Protein AF-0000000073452875 (afdb_homodimer)

InterPro domains:
  IPR018680 Protein of unknown function DUF2164 [PF09932] (3-76)

Nearest PDB structures (foldseek):
  4gx1-assembly1_A  TM=8.246E-01  e=2.278E+00  Geobacter sulfurreducens PCA
  4eyy-assembly1_Q  TM=4.036E-01  e=3.245E+00  Legionella pneumophila str. Corby
  4gx1-assembly1_A  TM=8.251E-01  e=2.278E+00  Geobacter sulfurreducens PCA
  4eyy-assembly1_Q  TM=4.056E-01  e=3.245E+00  Legionella pneumophila str. Corby

Structure (mmCIF, N/CA/C/O backbone):
data_AF-0000000073452875-model_v1
#
loop_
_entity.id
_entity.type
_entity.pdbx_description
1 polymer 'DUF2164 domain-containing protein'
#
loop_
_atom_site.group_PDB
_atom_site.id
_atom_site.type_symbol
_atom_site.label_atom_id
_atom_site.label_alt_id
_atom_site.label_comp_id
_atom_site.label_asym_id
_atom_site.label_entity_id
_atom_site.label_seq_id
_atom_site.pdbx_PDB_ins_code
_atom_site.Cartn_x
_atom_site.Cartn_y
_atom_site.Cartn_z
_atom_site.occupancy
_atom_site.B_iso_or_equiv
_atom_site.auth_seq_id
_atom_site.auth_comp_id
_atom_site.auth_asym_id
_atom_site.auth_atom_id
_atom_site.pdbx_PDB_model_num
ATOM 1 N N . MET A 1 1 ? -9.688 1.941 -5.652 1 53.41 1 MET A N 1
ATOM 2 C CA . MET A 1 1 ? -8.492 2.674 -5.258 1 53.41 1 MET A CA 1
ATOM 3 C C . MET A 1 1 ? -7.621 2.994 -6.473 1 53.41 1 MET A C 1
ATOM 5 O O . MET A 1 1 ? -7.441 2.152 -7.352 1 53.41 1 MET A O 1
ATOM 9 N N . PHE A 1 2 ? -7.637 4.258 -6.91 1 63.81 2 PHE A N 1
ATOM 10 C CA . PHE A 1 2 ? -6.898 4.645 -8.109 1 63.81 2 PHE A CA 1
ATOM 11 C C . PHE A 1 2 ? -5.402 4.723 -7.82 1 63.81 2 PHE A C 1
ATOM 13 O O . PHE A 1 2 ? -4.93 5.691 -7.223 1 63.81 2 PHE A O 1
ATOM 20 N N . ILE A 1 3 ? -4.789 3.508 -7.727 1 72.69 3 ILE A N 1
ATOM 21 C CA . ILE A 1 3 ? -3.34 3.521 -7.574 1 72.69 3 ILE A CA 1
ATOM 22 C C . ILE A 1 3 ? -2.684 3.816 -8.922 1 72.69 3 ILE A C 1
ATOM 24 O O . ILE A 1 3 ? -2.951 3.135 -9.914 1 72.69 3 ILE A O 1
ATOM 28 N N . LYS A 1 4 ? -2.029 5.008 -8.828 1 83.25 4 LYS A N 1
ATOM 29 C CA . LYS A 1 4 ? -1.325 5.438 -10.039 1 83.25 4 LYS A CA 1
ATOM 30 C C . LYS A 1 4 ? 0.093 4.875 -10.078 1 83.25 4 LYS A C 1
ATOM 32 O O . LYS A 1 4 ? 0.907 5.172 -9.195 1 83.25 4 LYS A O 1
ATOM 37 N N . LEU A 1 5 ? 0.302 3.896 -10.898 1 90.75 5 LEU A N 1
ATOM 38 C CA . LEU A 1 5 ? 1.64 3.363 -11.133 1 90.75 5 LEU A CA 1
ATOM 39 C C . LEU A 1 5 ? 2.166 3.791 -12.492 1 90.75 5 LEU A C 1
ATOM 41 O O . LEU A 1 5 ? 1.411 3.84 -13.469 1 90.75 5 LEU A O 1
ATOM 45 N N . THR A 1 6 ? 3.42 4.129 -12.43 1 92.38 6 THR A N 1
ATOM 46 C CA . THR A 1 6 ? 4.035 4.434 -13.719 1 92.38 6 THR A CA 1
ATOM 47 C C . THR A 1 6 ? 4.195 3.166 -14.555 1 92.38 6 THR A C 1
ATOM 49 O O . THR A 1 6 ? 4.125 2.055 -14.023 1 92.38 6 THR A O 1
ATOM 52 N N . GLN A 1 7 ? 4.367 3.381 -15.859 1 94.31 7 GLN A N 1
ATOM 53 C CA . GLN A 1 7 ? 4.602 2.242 -16.734 1 94.31 7 GLN A CA 1
ATOM 54 C C . GLN A 1 7 ? 5.844 1.464 -16.312 1 94.31 7 GLN A C 1
ATOM 56 O O . GLN A 1 7 ? 5.875 0.235 -16.406 1 94.31 7 GLN A O 1
ATOM 61 N N . GLU A 1 8 ? 6.82 2.184 -15.891 1 96.06 8 GLU A N 1
ATOM 62 C CA . GLU A 1 8 ? 8.055 1.559 -15.438 1 96.06 8 GLU A CA 1
ATOM 63 C C . GLU A 1 8 ? 7.816 0.708 -14.188 1 96.06 8 GLU A C 1
ATOM 65 O O . GLU A 1 8 ? 8.328 -0.408 -14.086 1 96.06 8 GLU A O 1
ATOM 70 N N . GLU A 1 9 ? 7.047 1.167 -13.258 1 95.69 9 GLU A N 1
ATOM 71 C CA . GLU A 1 9 ? 6.719 0.424 -12.047 1 95.69 9 GLU A CA 1
ATOM 72 C C . GLU A 1 9 ? 5.891 -0.817 -12.359 1 95.69 9 GLU A C 1
ATOM 74 O O . GLU A 1 9 ? 6.129 -1.889 -11.797 1 95.69 9 GLU A O 1
ATOM 79 N N . LYS A 1 10 ? 4.965 -0.591 -13.266 1 95.56 10 LYS A N 1
ATOM 80 C CA . LYS A 1 10 ? 4.137 -1.717 -13.695 1 95.56 10 LYS A CA 1
ATOM 81 C C . LYS A 1 10 ? 4.988 -2.834 -14.281 1 95.56 10 LYS A C 1
ATOM 83 O O . LYS A 1 10 ? 4.812 -4.004 -13.945 1 95.56 10 LYS A O 1
ATOM 88 N N . GLN A 1 11 ? 5.859 -2.48 -15.133 1 96.94 11 GLN A N 1
ATOM 89 C CA . GLN A 1 11 ? 6.727 -3.469 -15.766 1 96.94 11 GLN A CA 1
ATOM 90 C C . GLN A 1 11 ? 7.629 -4.148 -14.734 1 96.94 11 GLN A C 1
ATOM 92 O O . GLN A 1 11 ? 7.863 -5.355 -14.812 1 96.94 11 GLN A O 1
ATOM 97 N N . ALA A 1 12 ? 8.094 -3.42 -13.859 1 97.5 12 ALA A N 1
ATOM 98 C CA . ALA A 1 12 ? 8.93 -3.98 -12.805 1 97.5 12 ALA A CA 1
ATOM 99 C C . ALA A 1 12 ? 8.164 -5.004 -11.977 1 97.5 12 ALA A C 1
ATOM 101 O O . ALA A 1 12 ? 8.695 -6.062 -11.633 1 97.5 12 ALA A O 1
ATOM 102 N N . ILE A 1 13 ? 6.918 -4.656 -11.695 1 97.75 13 ILE A N 1
ATOM 103 C CA . ILE A 1 13 ? 6.066 -5.547 -10.914 1 97.75 13 ILE A CA 1
ATOM 104 C C . ILE A 1 13 ? 5.82 -6.836 -11.688 1 97.75 13 ILE A C 1
ATOM 106 O O . ILE A 1 13 ? 5.926 -7.934 -11.133 1 97.75 13 ILE A O 1
ATOM 110 N N . ILE A 1 14 ? 5.559 -6.656 -12.938 1 98.12 14 ILE A N 1
ATOM 111 C CA . ILE A 1 14 ? 5.309 -7.812 -13.789 1 98.12 14 ILE A CA 1
ATOM 112 C C . ILE A 1 14 ? 6.539 -8.719 -13.812 1 98.12 14 ILE A C 1
ATOM 114 O O . ILE A 1 14 ? 6.422 -9.938 -13.703 1 98.12 14 ILE A O 1
ATOM 118 N N . ASP A 1 15 ? 7.73 -8.133 -13.898 1 98.12 15 ASP A N 1
ATOM 119 C CA . ASP A 1 15 ? 8.977 -8.891 -13.914 1 98.12 15 ASP A CA 1
ATOM 120 C C . ASP A 1 15 ? 9.188 -9.617 -12.586 1 98.12 15 ASP A C 1
ATOM 122 O O . ASP A 1 15 ? 9.633 -10.766 -12.562 1 98.12 15 ASP A O 1
ATOM 126 N N . GLU A 1 16 ? 8.867 -8.969 -11.516 1 98.06 16 GLU A N 1
ATOM 127 C CA . GLU A 1 16 ? 8.969 -9.586 -10.203 1 98.06 16 GLU A CA 1
ATOM 128 C C . GLU A 1 16 ? 8.031 -10.789 -10.078 1 98.06 16 GLU A C 1
ATOM 130 O O . GLU A 1 16 ? 8.398 -11.812 -9.508 1 98.06 16 GLU A O 1
ATOM 135 N N . ILE A 1 17 ? 6.844 -10.641 -10.625 1 98.31 17 ILE A N 1
ATOM 136 C CA . ILE A 1 17 ? 5.855 -11.711 -10.578 1 98.31 17 ILE A CA 1
ATOM 137 C C . ILE A 1 17 ? 6.359 -12.914 -11.375 1 98.31 17 ILE A C 1
ATOM 139 O O . ILE A 1 17 ? 6.301 -14.047 -10.898 1 98.31 17 ILE A O 1
ATOM 143 N N . LYS A 1 18 ? 6.879 -12.68 -12.547 1 98.31 18 LYS A N 1
ATOM 144 C CA . LYS A 1 18 ? 7.41 -13.758 -13.367 1 98.31 18 LYS A CA 1
ATOM 145 C C . LYS A 1 18 ? 8.562 -14.469 -12.664 1 98.31 18 LYS A C 1
ATOM 147 O O . LYS A 1 18 ? 8.633 -15.703 -12.664 1 98.31 18 LYS A O 1
ATOM 152 N N . ARG A 1 19 ? 9.359 -13.711 -12.078 1 97.94 19 ARG A N 1
ATOM 153 C CA . ARG A 1 19 ? 10.484 -14.289 -11.336 1 97.94 19 ARG A CA 1
ATOM 154 C C . ARG A 1 19 ? 9.992 -15.141 -10.18 1 97.94 19 ARG A C 1
ATOM 156 O O . ARG A 1 19 ? 10.531 -16.219 -9.922 1 97.94 19 ARG A O 1
ATOM 163 N N . PHE A 1 20 ? 9.016 -14.68 -9.5 1 97.88 20 PHE A N 1
ATOM 164 C CA . PHE A 1 20 ? 8.453 -15.422 -8.383 1 97.88 20 PHE A CA 1
ATOM 165 C C . PHE A 1 20 ? 7.941 -16.781 -8.836 1 97.88 20 PHE A C 1
ATOM 167 O O . PHE A 1 20 ? 8.203 -17.797 -8.188 1 97.88 20 PHE A O 1
ATOM 174 N N . TYR A 1 21 ? 7.184 -16.828 -9.977 1 97 21 TYR A N 1
ATOM 175 C CA . TYR A 1 21 ? 6.629 -18.078 -10.469 1 97 21 TYR A CA 1
ATOM 176 C C . TYR A 1 21 ? 7.738 -19.062 -10.828 1 97 21 TYR A C 1
ATOM 178 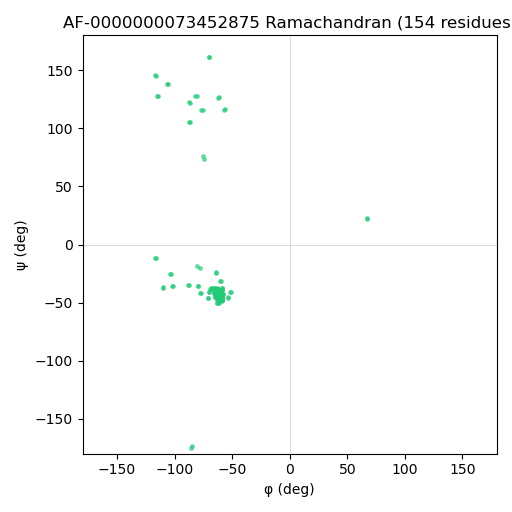O O . TYR A 1 21 ? 7.637 -20.266 -10.531 1 97 21 TYR A O 1
ATOM 186 N N . VAL A 1 22 ? 8.805 -18.547 -11.391 1 96.75 22 VAL A N 1
ATOM 187 C CA . VAL A 1 22 ? 9.914 -19.406 -11.797 1 96.75 22 VAL A CA 1
ATOM 188 C C . VAL A 1 22 ? 10.633 -19.922 -10.555 1 96.75 22 VAL A C 1
ATOM 190 O O . VAL A 1 22 ? 10.844 -21.125 -10.406 1 96.75 22 VAL A O 1
ATOM 193 N N . GLU A 1 23 ? 10.898 -19.078 -9.641 1 96.38 23 GLU A N 1
ATOM 194 C CA . GLU A 1 23 ? 11.766 -19.422 -8.516 1 96.38 23 GLU A CA 1
ATOM 195 C C . GLU A 1 23 ? 11.016 -20.219 -7.457 1 96.38 23 GLU A C 1
ATOM 197 O O . GLU A 1 23 ? 11.562 -21.141 -6.863 1 96.38 23 GLU A O 1
ATOM 202 N N . GLU A 1 24 ? 9.75 -19.875 -7.273 1 92.88 24 GLU A N 1
ATOM 203 C CA . GLU A 1 24 ? 9.031 -20.453 -6.141 1 92.88 24 GLU A CA 1
ATOM 204 C C . GLU A 1 24 ? 8.086 -21.562 -6.594 1 92.88 24 GLU A C 1
ATOM 206 O O . GLU A 1 24 ? 7.777 -22.469 -5.828 1 92.88 24 GLU A O 1
ATOM 211 N N . ARG A 1 25 ? 7.684 -21.484 -7.773 1 89.88 25 ARG A N 1
ATOM 212 C CA . ARG A 1 25 ? 6.699 -22.453 -8.242 1 89.88 25 ARG A CA 1
ATOM 213 C C . ARG A 1 25 ? 7.277 -23.328 -9.352 1 89.88 25 ARG A C 1
ATOM 215 O O . ARG A 1 25 ? 6.652 -24.312 -9.766 1 89.88 25 ARG A O 1
ATOM 222 N N . GLY A 1 26 ? 8.43 -22.969 -9.891 1 93.81 26 GLY A N 1
ATOM 223 C CA . GLY A 1 26 ? 9.016 -23.703 -11.008 1 93.81 26 GLY A CA 1
ATOM 224 C C . GLY A 1 26 ? 8.211 -23.578 -12.289 1 93.81 26 GLY A C 1
ATOM 225 O O . GLY A 1 26 ? 8.211 -24.484 -13.117 1 93.81 26 GLY A O 1
ATOM 226 N N . GLU A 1 27 ? 7.414 -22.578 -12.406 1 93 27 GLU A N 1
ATOM 227 C CA . GLU A 1 27 ? 6.535 -22.359 -13.547 1 93 27 GLU A CA 1
ATOM 228 C C . GLU A 1 27 ? 6.938 -21.094 -14.312 1 93 27 GLU A C 1
ATOM 230 O O . GLU A 1 27 ? 7.176 -20.047 -13.711 1 93 27 GLU A O 1
ATOM 235 N N . GLU A 1 28 ? 7.102 -21.344 -15.609 1 94.94 28 GLU A N 1
ATOM 236 C CA . GLU A 1 28 ? 7.273 -20.172 -16.469 1 94.94 28 GLU A CA 1
ATOM 237 C C . GLU A 1 28 ? 5.922 -19.625 -16.906 1 94.94 28 GLU A C 1
ATOM 239 O O . GLU A 1 28 ? 5.102 -20.344 -17.469 1 94.94 28 GLU A O 1
ATOM 244 N N . VAL A 1 29 ? 5.68 -18.344 -16.578 1 94.62 29 VAL A N 1
ATOM 245 C CA . VAL A 1 29 ? 4.418 -17.734 -16.969 1 94.62 29 VAL A CA 1
ATOM 246 C C . VAL A 1 29 ? 4.68 -16.578 -17.938 1 94.62 29 VAL A C 1
ATOM 248 O O . VAL A 1 29 ? 5.738 -15.953 -17.891 1 94.62 29 VAL A O 1
ATOM 251 N N . GLY A 1 30 ? 3.793 -16.359 -18.875 1 94.5 30 GLY A N 1
ATOM 252 C CA . GLY A 1 30 ? 3.898 -15.273 -19.844 1 94.5 30 GLY A CA 1
ATOM 253 C C . GLY A 1 30 ? 3.328 -13.969 -19.312 1 94.5 30 GLY A C 1
ATOM 254 O O . GLY A 1 30 ? 2.986 -13.859 -18.141 1 94.5 30 GLY A O 1
ATOM 255 N N . ASP A 1 31 ? 3.307 -12.961 -20.234 1 95.75 31 ASP A N 1
ATOM 256 C CA . ASP A 1 31 ? 2.885 -11.609 -19.875 1 95.75 31 ASP A CA 1
ATOM 257 C C . ASP A 1 31 ? 1.42 -11.594 -19.438 1 95.75 31 ASP A C 1
ATOM 259 O O . ASP A 1 31 ? 1.06 -10.914 -18.469 1 95.75 31 ASP A O 1
ATOM 263 N N . ILE A 1 32 ? 0.631 -12.344 -20.078 1 94.69 32 ILE A N 1
ATOM 264 C CA . ILE A 1 32 ? -0.802 -12.32 -19.797 1 94.69 32 ILE A CA 1
ATOM 265 C C . ILE A 1 32 ? -1.061 -12.781 -18.359 1 94.69 32 ILE A C 1
ATOM 267 O O . ILE A 1 32 ? -1.769 -12.117 -17.609 1 94.69 32 ILE A O 1
ATOM 271 N N . ALA A 1 33 ? -0.474 -13.961 -17.969 1 94.88 33 ALA A N 1
ATOM 272 C CA . ALA A 1 33 ? -0.644 -14.516 -16.625 1 94.88 33 ALA A CA 1
ATOM 273 C C . ALA A 1 33 ? -0.079 -13.578 -15.562 1 94.88 33 ALA A C 1
ATOM 275 O O . ALA A 1 33 ? -0.682 -13.391 -14.5 1 94.88 33 ALA A O 1
ATOM 276 N N . ALA A 1 34 ? 1.088 -13.039 -15.875 1 97.38 34 ALA A N 1
ATOM 277 C CA . ALA A 1 34 ? 1.725 -12.117 -14.93 1 97.38 34 ALA A CA 1
ATOM 278 C C . ALA A 1 34 ? 0.881 -10.867 -14.742 1 97.38 34 ALA A C 1
ATOM 280 O O . ALA A 1 34 ? 0.757 -10.359 -13.625 1 97.38 34 ALA A O 1
ATOM 281 N N . ILE A 1 35 ? 0.332 -10.359 -15.859 1 97.19 35 ILE A N 1
ATOM 282 C CA . ILE A 1 35 ? -0.518 -9.172 -15.805 1 97.19 35 ILE A CA 1
ATOM 283 C C . ILE A 1 35 ? -1.78 -9.477 -15 1 97.19 35 ILE A C 1
ATOM 285 O O . ILE A 1 35 ? -2.232 -8.648 -14.203 1 97.19 35 ILE A O 1
ATOM 289 N N . GLN A 1 36 ? -2.348 -10.625 -15.203 1 96.94 36 GLN A N 1
ATOM 290 C CA . GLN A 1 36 ? -3.525 -11.023 -14.438 1 96.94 36 GLN A CA 1
ATOM 291 C C . GLN A 1 36 ? -3.236 -11.031 -12.938 1 96.94 36 GLN A C 1
ATOM 293 O O . GLN A 1 36 ? -4.051 -10.562 -12.141 1 96.94 36 GLN A O 1
ATOM 298 N N . MET A 1 37 ? -2.082 -11.602 -12.578 1 97.5 37 MET A N 1
ATOM 299 C CA . MET A 1 37 ? -1.678 -11.609 -11.18 1 97.5 37 MET A CA 1
ATOM 300 C C . MET A 1 37 ? -1.48 -10.188 -10.664 1 97.5 37 MET A C 1
ATOM 302 O O . MET A 1 37 ? -1.906 -9.859 -9.555 1 97.5 37 MET A O 1
ATOM 306 N N . PHE A 1 38 ? -0.859 -9.414 -11.5 1 97.62 38 PHE A N 1
ATOM 307 C CA . PHE A 1 38 ? -0.65 -8.023 -11.133 1 97.62 38 PHE A CA 1
ATOM 308 C C . PHE A 1 38 ? -1.979 -7.324 -10.867 1 97.62 38 PHE A C 1
ATOM 310 O O . PHE A 1 38 ? -2.139 -6.648 -9.852 1 97.62 38 PHE A O 1
ATOM 317 N N . GLU A 1 39 ? -2.906 -7.457 -11.695 1 96.56 39 GLU A N 1
ATOM 318 C CA . GLU A 1 39 ? -4.215 -6.82 -11.547 1 96.56 39 GLU A CA 1
ATOM 319 C C . GLU A 1 39 ? -4.93 -7.32 -10.297 1 96.56 39 GLU A C 1
ATOM 321 O O . GLU A 1 39 ? -5.586 -6.543 -9.594 1 96.56 39 GLU A O 1
ATOM 326 N N . PHE A 1 40 ? -4.766 -8.594 -10.047 1 97.75 40 PHE A N 1
ATOM 327 C CA . PHE A 1 40 ? -5.324 -9.164 -8.828 1 97.75 40 PHE A CA 1
ATOM 328 C C . PHE A 1 40 ? -4.727 -8.508 -7.594 1 97.75 40 PHE A C 1
ATOM 330 O O . PHE A 1 40 ? -5.453 -8.07 -6.699 1 97.75 40 PHE A O 1
ATOM 337 N N . VAL A 1 41 ? -3.447 -8.383 -7.539 1 97.62 41 VAL A N 1
ATOM 338 C CA . VAL A 1 41 ? -2.766 -7.785 -6.395 1 97.62 41 VAL A CA 1
ATOM 339 C C . VAL A 1 41 ? -3.186 -6.32 -6.254 1 97.62 41 VAL A C 1
ATOM 341 O O . VAL A 1 41 ? -3.525 -5.871 -5.16 1 97.62 41 VAL A O 1
ATOM 344 N N . LYS A 1 42 ? -3.139 -5.676 -7.371 1 96.94 42 LYS A N 1
ATOM 345 C CA . LYS A 1 42 ? -3.471 -4.254 -7.379 1 96.94 42 LYS A CA 1
ATOM 346 C C . LYS A 1 42 ? -4.883 -4.016 -6.855 1 96.94 42 LYS A C 1
ATOM 348 O O . LYS A 1 42 ? -5.113 -3.09 -6.074 1 96.94 42 LYS A O 1
ATOM 353 N N . GLU A 1 43 ? -5.816 -4.855 -7.188 1 96 43 GLU A N 1
ATOM 354 C CA . GLU A 1 43 ? -7.227 -4.641 -6.883 1 96 43 GLU A CA 1
ATOM 355 C C . GLU A 1 43 ? -7.586 -5.188 -5.504 1 96 43 GLU A C 1
ATOM 357 O O . GLU A 1 43 ? -8.383 -4.582 -4.781 1 96 43 GLU A O 1
ATOM 362 N N . LYS A 1 44 ? -6.945 -6.262 -5.156 1 96.94 44 LYS A N 1
ATOM 363 C CA . LYS A 1 44 ? -7.434 -6.957 -3.969 1 96.94 44 LYS A CA 1
ATOM 364 C C . LYS A 1 44 ? -6.449 -6.828 -2.812 1 96.94 44 LYS A C 1
ATOM 366 O O . LYS A 1 44 ? -6.852 -6.691 -1.656 1 96.94 44 LYS A O 1
ATOM 371 N N . LEU A 1 45 ? -5.199 -6.867 -3.076 1 97 45 LEU A N 1
ATOM 372 C CA . LEU A 1 45 ? -4.207 -6.902 -2.006 1 97 45 LEU A CA 1
ATOM 373 C C . LEU A 1 45 ? -3.586 -5.523 -1.798 1 97 45 LEU A C 1
ATOM 375 O O . LEU A 1 45 ? -3.334 -5.117 -0.662 1 97 45 LEU A O 1
ATOM 379 N N . GLY A 1 46 ? -3.418 -4.828 -2.898 1 95.56 46 GLY A N 1
ATOM 380 C CA . GLY A 1 46 ? -2.814 -3.508 -2.861 1 95.56 46 GLY A CA 1
ATOM 381 C C . GLY A 1 46 ? -3.461 -2.584 -1.846 1 95.56 46 GLY A C 1
ATOM 382 O O . GLY A 1 46 ? -2.768 -1.87 -1.119 1 95.56 46 GLY A O 1
ATOM 383 N N . PRO A 1 47 ? -4.727 -2.6 -1.738 1 96.12 47 PRO A N 1
ATOM 384 C CA . PRO A 1 47 ? -5.438 -1.703 -0.823 1 96.12 47 PRO A CA 1
ATOM 385 C C . PRO A 1 47 ? -5.031 -1.904 0.635 1 96.12 47 PRO A C 1
ATOM 387 O O . PRO A 1 47 ? -5.039 -0.953 1.419 1 96.12 47 PRO A O 1
ATOM 390 N N . TYR A 1 48 ? -4.668 -3.115 0.999 1 95.56 48 TYR A N 1
ATOM 391 C CA . TYR A 1 48 ? -4.242 -3.352 2.375 1 95.56 48 TYR A CA 1
ATOM 392 C C . TYR A 1 48 ? -2.977 -2.57 2.697 1 95.56 48 TYR A C 1
ATOM 394 O O . TYR A 1 48 ? -2.869 -1.961 3.766 1 95.56 48 TYR A O 1
ATOM 402 N N . PHE A 1 49 ? -2.104 -2.506 1.82 1 95.62 49 PHE A N 1
ATOM 403 C CA . PHE A 1 49 ? -0.838 -1.808 2.016 1 95.62 49 PHE A CA 1
ATOM 404 C C . PHE A 1 49 ? -1.027 -0.301 1.892 1 95.62 49 PHE A C 1
ATOM 406 O O . PHE A 1 49 ? -0.463 0.468 2.672 1 95.62 49 PHE A O 1
ATOM 413 N N . TYR A 1 50 ? -1.812 0.009 0.913 1 95.62 50 TYR A N 1
ATOM 414 C CA . TYR A 1 50 ? -2.131 1.418 0.71 1 95.62 50 TYR A CA 1
ATOM 415 C C . TYR A 1 50 ? -2.789 2.012 1.95 1 95.62 50 TYR A C 1
ATOM 417 O O . TYR A 1 50 ? -2.371 3.062 2.439 1 95.62 50 TYR A O 1
ATOM 425 N N . ASN A 1 51 ? -3.748 1.311 2.484 1 95.44 51 ASN A N 1
ATOM 426 C CA . ASN A 1 51 ? -4.488 1.773 3.652 1 95.44 51 ASN A CA 1
ATOM 427 C C . ASN A 1 51 ? -3.607 1.812 4.898 1 95.44 51 ASN A C 1
ATOM 429 O O . ASN A 1 51 ? -3.76 2.693 5.746 1 95.44 51 ASN A O 1
ATOM 433 N N . GLN A 1 52 ? -2.762 0.899 5.035 1 94.94 52 GLN A N 1
ATOM 434 C CA . GLN A 1 52 ? -1.835 0.92 6.164 1 94.94 52 GLN A CA 1
ATOM 435 C C . GLN A 1 52 ? -0.95 2.162 6.125 1 94.94 52 GLN A C 1
ATOM 437 O O . GLN A 1 52 ? -0.713 2.795 7.156 1 94.94 52 GLN A O 1
ATOM 442 N N . ALA A 1 53 ? -0.48 2.508 4.926 1 95.38 53 ALA A N 1
ATOM 443 C CA . ALA A 1 53 ? 0.34 3.709 4.777 1 95.38 53 ALA A CA 1
ATOM 444 C C . ALA A 1 53 ? -0.447 4.961 5.156 1 95.38 53 ALA A C 1
ATOM 446 O O . ALA A 1 53 ? 0.09 5.871 5.793 1 95.38 53 ALA A O 1
ATOM 447 N N . LEU A 1 54 ? -1.723 4.961 4.742 1 96.5 54 LEU A N 1
ATOM 448 C CA . LEU A 1 54 ? -2.578 6.086 5.098 1 96.5 54 LEU A CA 1
ATOM 449 C C . LEU A 1 54 ? -2.756 6.176 6.609 1 96.5 54 LEU A C 1
ATOM 451 O O . LEU A 1 54 ? -2.703 7.266 7.184 1 96.5 54 LEU A O 1
ATOM 455 N N . LYS A 1 55 ? -2.965 5.082 7.242 1 95.81 55 LYS A N 1
ATOM 456 C CA . LYS A 1 55 ? -3.115 5.055 8.695 1 95.81 55 LYS A CA 1
ATOM 457 C C . LYS A 1 55 ? -1.848 5.547 9.391 1 95.81 55 LYS A C 1
ATOM 459 O O . LYS A 1 55 ? -1.916 6.34 10.328 1 95.81 55 LYS A O 1
ATOM 464 N N . ASP A 1 56 ? -0.729 5.086 8.938 1 96.38 56 ASP A N 1
ATOM 465 C CA . ASP A 1 56 ? 0.55 5.527 9.484 1 96.38 56 ASP A CA 1
ATOM 466 C C . ASP A 1 56 ? 0.739 7.031 9.289 1 96.38 56 ASP A C 1
ATOM 468 O O . ASP A 1 56 ? 1.18 7.73 10.203 1 96.38 56 ASP A O 1
ATOM 472 N N . SER A 1 57 ? 0.415 7.469 8.094 1 97.31 57 SER A N 1
ATOM 473 C CA . SER A 1 57 ? 0.525 8.891 7.777 1 97.31 57 SER A CA 1
ATOM 474 C C . SER A 1 57 ? -0.374 9.727 8.68 1 97.31 57 SER A C 1
ATOM 476 O O . SER A 1 57 ? 0.037 10.781 9.164 1 97.31 57 SER A O 1
ATOM 478 N N . ARG A 1 58 ? -1.57 9.273 8.82 1 97.62 58 ARG A N 1
ATOM 479 C CA . ARG A 1 58 ? -2.508 9.977 9.695 1 97.62 58 ARG A CA 1
ATOM 480 C C . ARG A 1 58 ? -1.96 10.086 11.109 1 97.62 58 ARG A C 1
ATOM 482 O O . ARG A 1 58 ? -2.064 11.141 11.742 1 97.62 58 ARG A O 1
ATOM 489 N N . ARG A 1 59 ? -1.392 9.023 11.586 1 97.38 59 ARG A N 1
ATOM 490 C CA . ARG A 1 59 ? -0.812 9.031 12.93 1 97.38 59 ARG A CA 1
ATOM 491 C C . ARG A 1 59 ? 0.298 10.07 13.039 1 97.38 59 ARG A C 1
ATOM 493 O O . ARG A 1 59 ? 0.366 10.805 14.023 1 97.38 59 ARG A O 1
ATOM 500 N N . VAL A 1 60 ? 1.144 10.141 12.047 1 97.44 60 VAL A N 1
ATOM 501 C CA . VAL A 1 60 ? 2.244 11.102 12.039 1 97.44 60 VAL A CA 1
ATOM 502 C C . VAL A 1 60 ? 1.69 12.523 12.039 1 97.44 60 VAL A C 1
ATOM 504 O O . VAL A 1 60 ? 2.148 13.375 12.805 1 97.44 60 VAL A O 1
ATOM 507 N N . VAL A 1 61 ? 0.706 12.766 11.227 1 97.5 61 VAL A N 1
ATOM 508 C CA . VAL A 1 61 ? 0.108 14.094 11.109 1 97.5 61 VAL A CA 1
ATOM 509 C C . VAL A 1 61 ? -0.53 14.492 12.438 1 97.5 61 VAL A C 1
ATOM 511 O O . VAL A 1 61 ? -0.363 15.625 12.898 1 97.5 61 VAL A O 1
ATOM 514 N N . GLU A 1 62 ? -1.238 13.562 12.984 1 98.12 62 GLU A N 1
ATOM 515 C CA . GLU A 1 62 ? -1.881 13.828 14.273 1 98.12 62 GLU A CA 1
ATOM 516 C C . GLU A 1 62 ? -0.853 14.188 15.336 1 98.12 62 GLU A C 1
ATOM 518 O O . GLU A 1 62 ? -1.048 15.133 16.109 1 98.12 62 GLU A O 1
ATOM 523 N N . GLU A 1 63 ? 0.204 13.453 15.43 1 98.25 63 GLU A N 1
ATOM 524 C CA . GLU A 1 63 ? 1.27 13.688 16.391 1 98.25 63 GLU A CA 1
ATOM 525 C C . GLU A 1 63 ? 1.923 15.047 16.172 1 98.25 63 GLU A C 1
ATOM 527 O O . GLU A 1 63 ? 2.16 15.789 17.141 1 98.25 63 GLU A O 1
ATOM 532 N N . LYS A 1 64 ? 2.186 15.414 14.969 1 97.38 64 LYS A N 1
ATOM 533 C CA . LYS A 1 64 ? 2.822 16.688 14.648 1 97.38 64 LYS A CA 1
ATOM 534 C C . LYS A 1 64 ? 1.872 17.859 14.906 1 97.38 64 LYS A C 1
ATOM 536 O O . LYS A 1 64 ? 2.291 18.906 15.383 1 97.38 64 LYS A O 1
ATOM 541 N N . ALA A 1 65 ? 0.646 17.609 14.531 1 96.88 65 ALA A N 1
ATOM 542 C CA . ALA A 1 65 ? -0.361 18.641 14.805 1 96.88 65 ALA A CA 1
ATOM 543 C C . ALA A 1 65 ? -0.451 18.938 16.297 1 96.88 65 ALA A C 1
ATOM 545 O O . ALA A 1 65 ? -0.536 20.109 16.703 1 96.88 65 ALA A O 1
ATOM 546 N N . ALA A 1 66 ? -0.431 17.859 17.109 1 97.75 66 ALA A N 1
ATOM 547 C CA . ALA A 1 66 ? -0.45 18.031 18.562 1 97.75 66 ALA A CA 1
ATOM 548 C C . ALA A 1 66 ? 0.777 18.797 19.047 1 97.75 66 ALA A C 1
ATOM 550 O O . ALA A 1 66 ? 0.674 19.656 19.922 1 97.75 66 ALA A O 1
ATOM 551 N N . ALA A 1 67 ? 1.918 18.469 18.484 1 97.56 67 ALA A N 1
ATOM 552 C CA . ALA A 1 67 ? 3.158 19.172 18.828 1 97.56 67 ALA A CA 1
ATOM 553 C C . ALA A 1 67 ? 3.084 20.641 18.453 1 97.56 67 ALA A C 1
ATOM 555 O O . ALA A 1 67 ? 3.521 21.5 19.219 1 97.56 67 ALA A O 1
ATOM 556 N N . ILE A 1 68 ? 2.52 20.953 17.297 1 95.81 68 ILE A N 1
ATOM 557 C CA . ILE A 1 68 ? 2.342 22.328 16.844 1 95.81 68 ILE A CA 1
ATOM 558 C C . ILE A 1 68 ? 1.438 23.078 17.828 1 95.81 68 ILE A C 1
ATOM 560 O O . ILE A 1 68 ? 1.742 24.203 18.219 1 95.81 68 ILE A O 1
ATOM 564 N N . GLU A 1 69 ? 0.321 22.469 18.125 1 96 69 GLU A N 1
ATOM 565 C CA . GLU A 1 69 ? -0.6 23.078 19.078 1 96 69 GLU A CA 1
ATOM 566 C C . GLU A 1 69 ? 0.106 23.422 20.391 1 96 69 GLU A C 1
ATOM 568 O O . GLU A 1 69 ? -0.069 24.516 20.938 1 96 69 GLU A O 1
ATOM 573 N N . GLU A 1 70 ? 0.912 22.531 20.938 1 96.75 70 GLU A N 1
ATOM 574 C CA . GLU A 1 70 ? 1.661 22.734 22.172 1 96.75 70 GLU A CA 1
ATOM 575 C C . GLU A 1 70 ? 2.635 23.906 22.031 1 96.75 70 GLU A C 1
ATOM 577 O O . GLU A 1 70 ? 2.742 24.75 22.938 1 96.75 70 GLU A O 1
ATOM 582 N N . GLU A 1 71 ? 3.307 23.984 20.922 1 95.88 71 GLU A N 1
ATOM 583 C CA . GLU A 1 71 ? 4.262 25.047 20.672 1 95.88 71 GLU A CA 1
ATOM 584 C C . GLU A 1 71 ? 3.562 26.406 20.594 1 95.88 71 GLU A C 1
ATOM 586 O O . GLU A 1 71 ? 4.074 27.406 21.094 1 95.88 71 GLU A O 1
ATOM 591 N N . LEU A 1 72 ? 2.422 26.438 20.031 1 94.38 72 LEU A N 1
ATOM 592 C CA . LEU A 1 72 ? 1.645 27.672 19.938 1 94.38 72 LEU A CA 1
ATOM 593 C C . LEU A 1 72 ? 1.155 28.109 21.312 1 94.38 72 LEU A C 1
ATOM 595 O O . LEU A 1 72 ? 1.134 29.312 21.625 1 94.38 72 LEU A O 1
ATOM 599 N N . PHE A 1 73 ? 0.771 27.156 22.109 1 94.75 73 PHE A N 1
ATOM 600 C CA . PHE A 1 73 ? 0.347 27.453 23.484 1 94.75 73 PHE A CA 1
ATOM 601 C C . PHE A 1 73 ? 1.49 28.078 24.281 1 94.75 73 PHE A C 1
ATOM 603 O O . PHE A 1 73 ? 1.281 29.016 25.047 1 94.75 73 PHE A O 1
ATOM 610 N N . ALA A 1 74 ? 2.678 27.531 24.094 1 94 74 ALA A N 1
ATOM 611 C CA . ALA A 1 74 ? 3.859 28 24.797 1 94 74 ALA A CA 1
ATOM 612 C C . ALA A 1 74 ? 4.191 29.438 24.391 1 94 74 ALA A C 1
ATOM 614 O O . ALA A 1 74 ? 4.816 30.172 25.172 1 94 74 ALA A O 1
ATOM 615 N N . LEU A 1 75 ? 3.773 29.859 23.266 1 92.69 75 LEU A N 1
ATOM 616 C CA . LEU A 1 75 ? 4.008 31.203 22.766 1 92.69 75 LEU A CA 1
ATOM 617 C C . LEU A 1 75 ? 3.023 32.188 23.375 1 92.69 75 LEU A C 1
ATOM 619 O O . LEU A 1 75 ? 3.215 33.406 23.281 1 92.69 75 LEU A O 1
ATOM 623 N N . GLU A 1 76 ? 1.945 31.734 23.906 1 90.69 76 GLU A N 1
ATOM 624 C CA . GLU A 1 76 ? 0.939 32.625 24.516 1 90.69 76 GLU A CA 1
ATOM 625 C C . GLU A 1 76 ? 1.518 33.406 25.688 1 90.69 76 GLU A C 1
ATOM 627 O O . GLU A 1 76 ? 2.346 32.875 26.438 1 90.69 76 GLU A O 1
ATOM 632 N N . ARG A 1 77 ? 1.384 34.906 25.719 1 87.12 77 ARG A N 1
ATOM 633 C CA . ARG A 1 77 ? 1.815 35.781 26.797 1 87.12 77 ARG A CA 1
ATOM 634 C C . ARG A 1 77 ? 0.775 35.844 27.922 1 87.12 77 ARG A C 1
ATOM 636 O O . ARG A 1 77 ? -0.428 35.812 2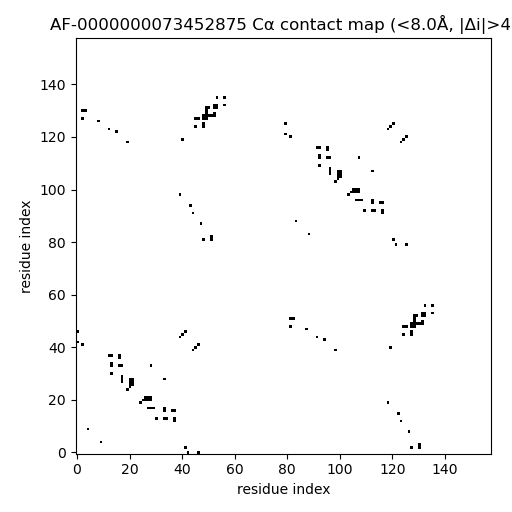7.656 1 87.12 77 ARG A O 1
ATOM 643 N N . ARG A 1 78 ? 1.331 35.562 29.234 1 79.31 78 ARG A N 1
ATOM 644 C CA . ARG A 1 78 ? 0.46 35.75 30.391 1 79.31 78 ARG A CA 1
ATOM 645 C C . ARG A 1 78 ? -0.108 37.156 30.453 1 79.31 78 ARG A C 1
ATOM 647 O O . ARG A 1 78 ? 0.622 38.125 30.266 1 79.31 78 ARG A O 1
ATOM 654 N N . LEU A 1 79 ? -1.471 37.281 30.344 1 65.75 79 LEU A N 1
ATOM 655 C CA . LEU A 1 79 ? -2.109 38.562 30.625 1 65.75 79 LEU A CA 1
ATOM 656 C C . LEU A 1 79 ? -2.441 38.688 32.094 1 65.75 79 LEU A C 1
ATOM 658 O O . LEU A 1 79 ? -2.682 37.688 32.781 1 65.75 79 LEU A O 1
ATOM 662 N N . MET B 1 1 ? 10.18 -2.896 4.973 1 52.88 1 MET B N 1
ATOM 663 C CA . MET B 1 1 ? 8.961 -2.135 5.234 1 52.88 1 MET B CA 1
ATOM 664 C C . MET B 1 1 ? 8.07 -2.859 6.238 1 52.88 1 MET B C 1
ATOM 666 O O . MET B 1 1 ? 7.887 -4.074 6.148 1 52.88 1 MET B O 1
ATOM 670 N N . PHE B 1 2 ? 8.055 -2.385 7.496 1 63.53 2 PHE B N 1
ATOM 671 C CA . PHE B 1 2 ? 7.309 -3.072 8.547 1 63.53 2 PHE B CA 1
ATOM 672 C C . PHE B 1 2 ? 5.812 -2.834 8.398 1 63.53 2 PHE B C 1
ATOM 674 O O . PHE B 1 2 ? 5.305 -1.774 8.773 1 63.53 2 PHE B O 1
ATOM 681 N N . ILE B 1 3 ? 5.234 -3.52 7.355 1 72.12 3 ILE B N 1
ATOM 682 C CA . ILE B 1 3 ? 3.783 -3.426 7.242 1 72.12 3 ILE B CA 1
ATOM 683 C C . ILE B 1 3 ? 3.127 -4.305 8.305 1 72.12 3 ILE B C 1
ATOM 685 O O . ILE B 1 3 ? 3.422 -5.5 8.398 1 72.12 3 ILE B O 1
ATOM 689 N N . LYS B 1 4 ? 2.439 -3.516 9.164 1 83.06 4 LYS B N 1
ATOM 690 C CA . LYS B 1 4 ? 1.735 -4.203 10.242 1 83.06 4 LYS B CA 1
ATOM 691 C C . LYS B 1 4 ? 0.34 -4.637 9.797 1 83.06 4 LYS B C 1
ATOM 693 O O . LYS B 1 4 ? -0.496 -3.797 9.453 1 83.06 4 LYS B O 1
ATOM 698 N N . LEU B 1 5 ? 0.182 -5.891 9.555 1 90.56 5 LEU B N 1
ATOM 699 C CA . LEU B 1 5 ? -1.132 -6.453 9.258 1 90.56 5 LEU B CA 1
ATOM 700 C C . LEU B 1 5 ? -1.652 -7.266 10.438 1 90.56 5 LEU B C 1
ATOM 702 O O . LEU B 1 5 ? -0.884 -7.965 11.102 1 90.56 5 LEU B O 1
ATOM 706 N N . THR B 1 6 ? -2.902 -7.039 10.641 1 92.31 6 THR B N 1
ATOM 707 C CA . THR B 1 6 ? -3.508 -7.871 11.68 1 92.31 6 THR B CA 1
ATOM 708 C C . THR B 1 6 ? -3.611 -9.32 11.211 1 92.31 6 THR B C 1
ATOM 710 O O . THR B 1 6 ? -3.516 -9.602 10.016 1 92.31 6 THR B O 1
ATOM 713 N N . GLN B 1 7 ? -3.777 -10.203 12.211 1 94.25 7 GLN B N 1
ATOM 714 C CA . GLN B 1 7 ? -3.963 -11.609 11.875 1 94.25 7 GLN B CA 1
ATOM 715 C C . GLN B 1 7 ? -5.188 -11.812 10.984 1 94.25 7 GLN B C 1
ATOM 717 O O . GLN B 1 7 ? -5.18 -12.656 10.086 1 94.25 7 GLN B O 1
ATOM 722 N N . GLU B 1 8 ? -6.188 -11.055 11.266 1 96.06 8 GLU B N 1
ATOM 723 C CA . GLU B 1 8 ? -7.414 -11.125 10.469 1 96.06 8 GLU B CA 1
ATOM 724 C C . GLU B 1 8 ? -7.164 -10.688 9.031 1 96.06 8 GLU B C 1
ATOM 726 O O . GLU B 1 8 ? -7.645 -11.32 8.094 1 96.06 8 GLU B O 1
ATOM 731 N N . GLU B 1 9 ? -6.426 -9.648 8.82 1 95.62 9 GLU B N 1
ATOM 732 C CA . GLU B 1 9 ? -6.098 -9.156 7.484 1 95.62 9 GLU B CA 1
ATOM 733 C C . GLU B 1 9 ? -5.227 -10.156 6.73 1 95.62 9 GLU B C 1
ATOM 735 O O . GLU B 1 9 ? -5.441 -10.398 5.539 1 95.62 9 GLU B O 1
ATOM 740 N N . LYS B 1 10 ? -4.289 -10.688 7.48 1 95.44 10 LYS B N 1
ATOM 741 C CA . LYS B 1 10 ? -3.42 -11.695 6.883 1 95.44 10 LYS B CA 1
ATOM 742 C C . LYS B 1 10 ? -4.23 -12.883 6.371 1 95.44 10 LYS B C 1
ATOM 744 O O . LYS B 1 10 ? -4.023 -13.344 5.246 1 95.44 10 LYS B O 1
ATOM 749 N N . GLN B 1 11 ? -5.102 -13.352 7.168 1 96.88 11 GLN B N 1
ATOM 750 C CA . GLN B 1 11 ? -5.926 -14.492 6.781 1 96.88 11 GLN B CA 1
ATOM 751 C C . GLN B 1 11 ? -6.82 -14.148 5.598 1 96.88 11 GLN B C 1
ATOM 753 O O . GLN B 1 11 ? -7.02 -14.977 4.699 1 96.88 11 GLN B O 1
ATOM 758 N N . ALA B 1 12 ? -7.328 -13.023 5.613 1 97.5 12 ALA B N 1
ATOM 759 C CA . ALA B 1 12 ? -8.164 -12.586 4.504 1 97.5 12 ALA B CA 1
ATOM 760 C C . ALA B 1 12 ? -7.379 -12.555 3.197 1 97.5 12 ALA B C 1
ATOM 762 O O . ALA B 1 12 ? -7.883 -12.969 2.15 1 97.5 12 ALA B O 1
ATOM 763 N N . ILE B 1 13 ? -6.148 -12.078 3.301 1 97.69 13 ILE B N 1
ATOM 764 C CA . ILE B 1 13 ? -5.281 -12 2.131 1 97.69 13 ILE B CA 1
ATOM 765 C C . ILE B 1 13 ? -4.984 -13.406 1.618 1 97.69 13 ILE B C 1
ATOM 767 O O . ILE B 1 13 ? -5.066 -13.664 0.415 1 97.69 13 ILE B O 1
ATOM 771 N N . ILE B 1 14 ? -4.707 -14.258 2.545 1 98.12 14 ILE B N 1
ATOM 772 C CA . ILE B 1 14 ? -4.406 -15.641 2.184 1 98.12 14 ILE B CA 1
ATOM 773 C C . ILE B 1 14 ? -5.609 -16.266 1.481 1 98.12 14 ILE B C 1
ATOM 775 O O . ILE B 1 14 ? -5.461 -16.938 0.461 1 98.12 14 ILE B O 1
ATOM 779 N N . ASP B 1 15 ? -6.812 -16 1.979 1 98.06 15 ASP B N 1
ATOM 780 C CA . ASP B 1 15 ? -8.031 -16.531 1.375 1 98.06 15 ASP B CA 1
ATOM 781 C C . ASP B 1 15 ? -8.242 -15.953 -0.024 1 98.06 15 ASP B C 1
ATOM 783 O O . ASP B 1 15 ? -8.656 -16.672 -0.938 1 98.06 15 ASP B O 1
ATOM 787 N N . GLU B 1 16 ? -7.965 -14.711 -0.185 1 98.06 16 GLU B N 1
ATOM 788 C CA . GLU B 1 16 ? -8.07 -14.078 -1.495 1 98.06 16 GLU B CA 1
ATOM 789 C C . GLU B 1 16 ? -7.098 -14.703 -2.492 1 98.06 16 GLU B C 1
ATOM 791 O O . GLU B 1 16 ? -7.449 -14.922 -3.654 1 98.06 16 GLU B O 1
ATOM 796 N N . ILE B 1 17 ? -5.902 -15 -2.016 1 98.31 17 ILE B N 1
ATOM 797 C CA . ILE B 1 17 ? -4.883 -15.602 -2.865 1 98.31 17 ILE B CA 1
ATOM 798 C C . ILE B 1 17 ? -5.336 -16.984 -3.311 1 98.31 17 ILE B C 1
ATOM 800 O O . ILE B 1 17 ? -5.25 -17.328 -4.492 1 98.31 17 ILE B O 1
ATOM 804 N N . LYS B 1 18 ? -5.852 -17.766 -2.4 1 98.31 18 LYS B N 1
ATOM 805 C CA . LYS B 1 18 ? -6.336 -19.109 -2.736 1 98.31 18 LYS B CA 1
ATOM 806 C C . LYS B 1 18 ? -7.477 -19.031 -3.748 1 98.31 18 LYS B C 1
ATOM 808 O O . LYS B 1 18 ? -7.508 -19.812 -4.707 1 98.31 18 LYS B O 1
ATOM 813 N N . ARG B 1 19 ? -8.305 -18.125 -3.541 1 97.94 19 AR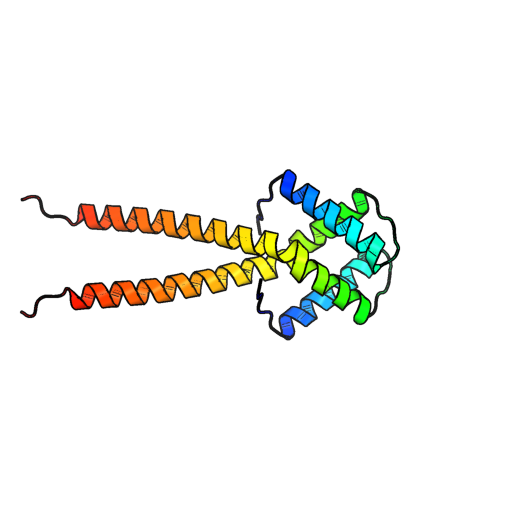G B N 1
ATOM 814 C CA . ARG B 1 19 ? -9.422 -17.953 -4.465 1 97.94 19 ARG B CA 1
ATOM 815 C C . ARG B 1 19 ? -8.922 -17.562 -5.855 1 97.94 19 ARG B C 1
ATOM 817 O O . ARG B 1 19 ? -9.438 -18.062 -6.859 1 97.94 19 ARG B O 1
ATOM 824 N N . PHE B 1 20 ? -7.965 -16.719 -5.895 1 97.88 20 PHE B N 1
ATOM 825 C CA . PHE B 1 20 ? -7.395 -16.297 -7.168 1 97.88 20 PHE B CA 1
ATOM 826 C C . PHE B 1 20 ? -6.84 -17.484 -7.938 1 97.88 20 PHE B C 1
ATOM 828 O O . PHE B 1 20 ? -7.078 -17.625 -9.141 1 97.88 20 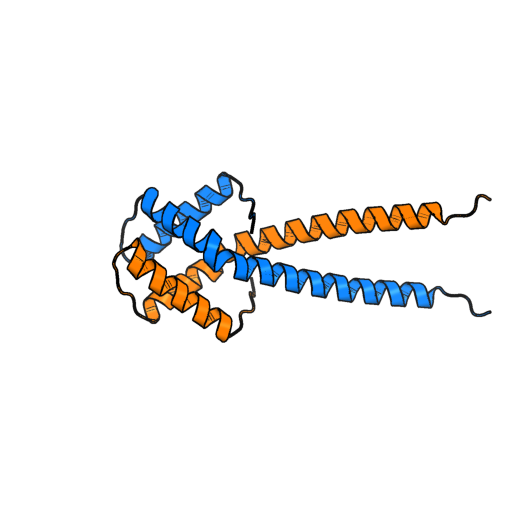PHE B O 1
ATOM 835 N N . TYR B 1 21 ? -6.062 -18.391 -7.254 1 97 21 TYR B N 1
ATOM 836 C CA . TYR B 1 21 ? -5.461 -19.531 -7.918 1 97 21 TYR B CA 1
ATOM 837 C C . TYR B 1 21 ? -6.535 -20.469 -8.477 1 97 21 TYR B C 1
ATOM 839 O O . TYR B 1 21 ? -6.402 -20.984 -9.594 1 97 21 TYR B O 1
ATOM 847 N N . VAL B 1 22 ? -7.602 -20.609 -7.73 1 96.69 22 VAL B N 1
ATOM 848 C CA . VAL B 1 22 ? -8.68 -21.5 -8.164 1 96.69 22 VAL B CA 1
ATOM 849 C C . VAL B 1 22 ? -9.406 -20.875 -9.352 1 96.69 22 VAL B C 1
ATOM 851 O O . VAL B 1 22 ? -9.578 -21.531 -10.391 1 96.69 22 VAL B O 1
ATOM 854 N N . GLU B 1 23 ? -9.711 -19.656 -9.273 1 96.44 23 GLU B N 1
ATOM 855 C CA . GLU B 1 23 ? -10.586 -19.016 -10.25 1 96.44 23 GLU B CA 1
ATOM 856 C C . GLU B 1 23 ? -9.828 -18.656 -11.523 1 96.44 23 GLU B C 1
ATOM 858 O O . GLU B 1 23 ? -10.359 -18.797 -12.625 1 96.44 23 GLU B O 1
ATOM 863 N N . GLU B 1 24 ? -8.578 -18.266 -11.359 1 92.88 24 GLU B N 1
ATOM 864 C CA . GLU B 1 24 ? -7.859 -17.719 -12.508 1 92.88 24 GLU B CA 1
ATOM 865 C C . GLU B 1 24 ? -6.875 -18.734 -13.078 1 92.88 24 GLU B C 1
ATOM 867 O O . GLU B 1 24 ? -6.555 -18.703 -14.266 1 92.88 24 GLU B O 1
ATOM 872 N N . ARG B 1 25 ? -6.461 -19.609 -12.273 1 89.94 25 ARG B N 1
ATOM 873 C CA . ARG B 1 25 ? -5.441 -20.547 -12.719 1 89.94 25 ARG B CA 1
ATOM 874 C C . ARG B 1 25 ? -5.977 -21.984 -12.711 1 89.94 25 ARG B C 1
ATOM 876 O O . ARG B 1 25 ? -5.32 -22.891 -13.211 1 89.94 25 ARG B O 1
ATOM 883 N N . GLY B 1 26 ? -7.129 -22.203 -12.109 1 93.81 26 GLY B N 1
ATOM 884 C CA . GLY B 1 26 ? -7.676 -23.547 -11.984 1 93.81 26 GLY B CA 1
ATOM 885 C C . GLY B 1 26 ? -6.855 -24.438 -11.086 1 93.81 26 GLY B C 1
ATOM 886 O O . GLY B 1 26 ? -6.816 -25.656 -11.281 1 93.81 26 GLY B O 1
ATOM 887 N N . GLU B 1 27 ? -6.09 -23.891 -10.219 1 93 27 GLU B N 1
ATOM 888 C CA . GLU B 1 27 ? -5.203 -24.625 -9.312 1 93 27 GLU B CA 1
ATOM 889 C C . GLU B 1 27 ? -5.625 -24.438 -7.859 1 93 27 GLU B C 1
ATOM 891 O O . GLU B 1 27 ? -5.883 -23.312 -7.422 1 93 27 GLU B O 1
ATOM 896 N N . GLU B 1 28 ? -5.766 -25.609 -7.254 1 94.94 28 GLU B N 1
ATOM 897 C CA . GLU B 1 28 ? -5.961 -25.531 -5.809 1 94.94 28 GLU B CA 1
ATOM 898 C C . GLU B 1 28 ? -4.621 -25.5 -5.074 1 94.94 28 GLU B C 1
ATOM 900 O O . GLU B 1 28 ? -3.76 -26.344 -5.297 1 94.94 28 GLU B O 1
ATOM 905 N N . VAL B 1 29 ? -4.422 -24.438 -4.277 1 94.5 29 VAL B N 1
ATOM 906 C CA . VAL B 1 29 ? -3.172 -24.312 -3.537 1 94.5 29 VAL B CA 1
ATOM 907 C C . VAL B 1 29 ? -3.457 -24.359 -2.037 1 94.5 29 VAL B C 1
ATOM 909 O O . VAL B 1 29 ? -4.531 -23.953 -1.59 1 94.5 29 VAL B O 1
ATOM 912 N N . GLY B 1 30 ? -2.566 -24.938 -1.268 1 94.44 30 GLY B N 1
ATOM 913 C CA . GLY B 1 30 ? -2.691 -25 0.18 1 94.44 30 GLY B CA 1
ATOM 914 C C . GLY B 1 30 ? -2.164 -23.75 0.877 1 94.44 30 GLY B C 1
ATOM 915 O O . GLY B 1 30 ? -1.848 -22.766 0.226 1 94.44 30 GLY B O 1
ATOM 916 N N . ASP B 1 31 ? -2.146 -23.844 2.246 1 9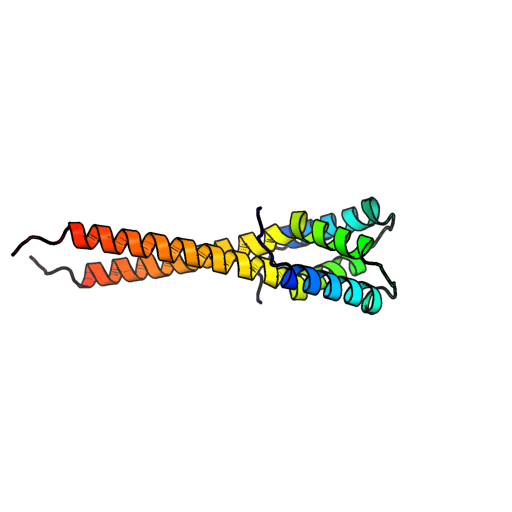5.62 31 ASP B N 1
ATOM 917 C CA . ASP B 1 31 ? -1.766 -22.703 3.07 1 95.62 31 ASP B CA 1
ATOM 918 C C . ASP B 1 31 ? -0.31 -22.312 2.83 1 95.62 31 ASP B C 1
ATOM 920 O O . ASP B 1 31 ? 0.018 -21.125 2.764 1 95.62 31 ASP B O 1
ATOM 924 N N . ILE B 1 32 ? 0.5 -23.25 2.656 1 94.56 32 ILE B N 1
ATOM 925 C CA . ILE B 1 32 ? 1.928 -22.984 2.521 1 94.56 32 ILE B CA 1
ATOM 926 C C . ILE B 1 32 ? 2.18 -22.141 1.269 1 94.56 32 ILE B C 1
ATOM 928 O O . ILE B 1 32 ? 2.855 -21.109 1.329 1 94.56 32 ILE B O 1
ATOM 932 N N . ALA B 1 33 ? 1.623 -22.578 0.088 1 94.75 33 ALA B N 1
ATOM 933 C CA . ALA B 1 33 ? 1.791 -21.875 -1.181 1 94.75 33 ALA B CA 1
ATOM 934 C C . ALA B 1 33 ? 1.181 -20.484 -1.118 1 94.75 33 ALA B C 1
ATOM 936 O O . ALA B 1 33 ? 1.761 -19.516 -1.627 1 94.75 33 ALA B O 1
ATOM 937 N N . ALA B 1 34 ? 0.002 -20.422 -0.517 1 97.38 34 ALA B N 1
ATOM 938 C CA . ALA B 1 34 ? -0.678 -19.141 -0.394 1 97.38 34 ALA B CA 1
ATOM 939 C C . ALA B 1 34 ? 0.125 -18.172 0.476 1 97.38 34 ALA B C 1
ATOM 941 O O . ALA B 1 34 ? 0.216 -16.984 0.173 1 97.38 34 ALA B O 1
ATOM 942 N N . ILE B 1 35 ? 0.673 -18.719 1.574 1 97.12 35 ILE B N 1
ATOM 943 C CA . ILE B 1 35 ? 1.485 -17.906 2.477 1 97.12 35 ILE B CA 1
ATOM 944 C C . ILE B 1 35 ? 2.744 -17.438 1.755 1 97.12 35 ILE B C 1
ATOM 946 O O . ILE B 1 35 ? 3.16 -16.281 1.91 1 97.12 35 ILE B O 1
ATOM 950 N N . GLN B 1 36 ? 3.35 -18.281 0.988 1 96.94 36 GLN B N 1
ATOM 951 C CA . GLN B 1 36 ? 4.527 -17.906 0.217 1 96.94 36 GLN B CA 1
ATOM 952 C C . GLN B 1 36 ? 4.215 -16.75 -0.732 1 96.94 36 GLN B C 1
ATOM 954 O O . GLN B 1 36 ? 5.004 -15.812 -0.854 1 96.94 36 GLN B O 1
ATOM 959 N N . MET B 1 37 ? 3.074 -16.859 -1.417 1 97.5 37 MET B N 1
ATOM 960 C CA . MET B 1 37 ? 2.646 -15.789 -2.307 1 97.5 37 MET B CA 1
ATOM 961 C C . MET B 1 37 ? 2.398 -14.5 -1.525 1 97.5 37 MET B C 1
ATOM 963 O O . MET B 1 37 ? 2.795 -13.422 -1.961 1 97.5 37 MET B O 1
ATOM 967 N N . PHE B 1 38 ? 1.773 -14.688 -0.398 1 97.62 38 PHE B N 1
ATOM 968 C CA . PHE B 1 38 ? 1.517 -13.531 0.454 1 97.62 38 PHE B CA 1
ATOM 969 C C . PHE B 1 38 ? 2.82 -12.852 0.844 1 97.62 38 PHE B C 1
ATOM 971 O O . PHE B 1 38 ? 2.941 -11.625 0.738 1 97.62 38 PHE B O 1
ATOM 978 N N . GLU B 1 39 ? 3.76 -13.547 1.274 1 96.5 39 GLU B N 1
ATOM 979 C CA . GLU B 1 39 ? 5.043 -12.992 1.689 1 96.5 39 GLU B CA 1
ATOM 980 C C . GLU B 1 39 ? 5.754 -12.305 0.525 1 96.5 39 GLU B C 1
ATOM 982 O O . GLU B 1 39 ? 6.375 -11.258 0.7 1 96.5 39 GLU B O 1
ATOM 987 N N . PHE B 1 40 ? 5.621 -12.906 -0.622 1 97.75 40 PHE B N 1
ATOM 988 C CA . PHE B 1 40 ? 6.176 -12.305 -1.826 1 97.75 40 PHE B CA 1
ATOM 989 C C . PHE B 1 40 ? 5.535 -10.945 -2.096 1 97.75 40 PHE B C 1
ATOM 991 O O . PHE B 1 40 ? 6.234 -9.953 -2.309 1 97.75 40 PHE B O 1
ATOM 998 N N . VAL B 1 41 ? 4.25 -10.867 -2.055 1 97.62 41 VAL B N 1
ATOM 999 C CA . VAL B 1 41 ? 3.529 -9.625 -2.312 1 97.62 41 VAL B CA 1
ATOM 1000 C C . VAL B 1 41 ? 3.902 -8.586 -1.258 1 97.62 41 VAL B C 1
ATOM 1002 O O . VAL B 1 41 ? 4.211 -7.438 -1.591 1 97.62 41 VAL B O 1
ATOM 1005 N N . LYS B 1 42 ? 3.863 -9.055 -0.053 1 96.94 42 LYS B N 1
ATOM 1006 C CA . LYS B 1 42 ? 4.152 -8.156 1.063 1 96.94 42 LYS B CA 1
ATOM 1007 C C . LYS B 1 42 ? 5.551 -7.559 0.938 1 96.94 42 LYS B C 1
ATOM 1009 O O . LYS B 1 42 ? 5.742 -6.363 1.171 1 96.94 42 LYS B O 1
ATOM 1014 N N . GLU B 1 43 ? 6.512 -8.312 0.505 1 96 43 GLU B N 1
ATOM 1015 C CA . GLU B 1 43 ? 7.91 -7.898 0.501 1 96 43 GLU B CA 1
ATOM 1016 C C . GLU B 1 43 ? 8.266 -7.16 -0.785 1 96 43 GLU B C 1
ATOM 1018 O O . GLU B 1 43 ? 9.023 -6.188 -0.76 1 96 43 GLU B O 1
ATOM 1023 N N . LYS B 1 44 ? 7.648 -7.59 -1.851 1 96.94 44 LYS B N 1
ATOM 1024 C CA . LYS B 1 44 ? 8.141 -7.086 -3.131 1 96.94 44 LYS B CA 1
ATOM 1025 C C . LYS B 1 44 ? 7.133 -6.133 -3.768 1 96.94 44 LYS B C 1
ATOM 1027 O O . LYS B 1 44 ? 7.52 -5.141 -4.391 1 96.94 44 LYS B O 1
ATOM 1032 N N . LEU B 1 45 ? 5.891 -6.391 -3.639 1 97 45 LEU B N 1
ATOM 1033 C CA . LEU B 1 45 ? 4.887 -5.609 -4.352 1 97 45 LEU B CA 1
ATOM 1034 C C . LEU B 1 45 ? 4.219 -4.602 -3.418 1 97 45 LEU B C 1
ATOM 1036 O O . LEU B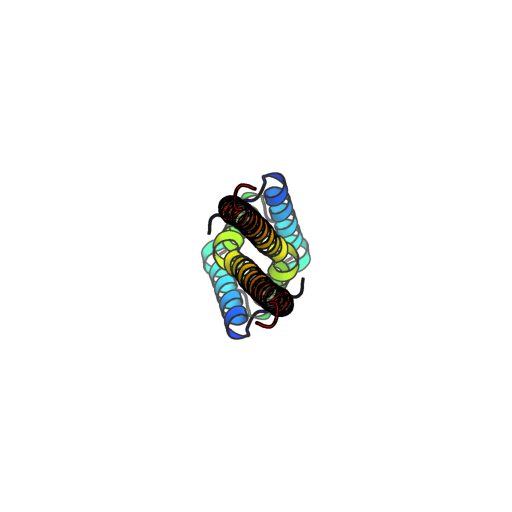 1 45 ? 3.938 -3.471 -3.818 1 97 45 LEU B O 1
ATOM 1040 N N . GLY B 1 46 ? 4.055 -5.023 -2.188 1 95.5 46 GLY B N 1
ATOM 1041 C CA . GLY B 1 46 ? 3.412 -4.184 -1.189 1 95.5 46 GLY B CA 1
ATOM 1042 C C . GLY B 1 46 ? 4.02 -2.797 -1.1 1 95.5 46 GLY B C 1
ATOM 1043 O O . GLY B 1 46 ? 3.293 -1.804 -1.006 1 95.5 46 GLY B O 1
ATOM 1044 N N . PRO B 1 47 ? 5.277 -2.682 -1.161 1 96.12 47 PRO B N 1
ATOM 1045 C CA . PRO B 1 47 ? 5.949 -1.387 -1.028 1 96.12 47 PRO B CA 1
ATOM 1046 C C . PRO B 1 47 ? 5.523 -0.389 -2.104 1 96.12 47 PRO B C 1
ATOM 1048 O O . PRO B 1 47 ? 5.488 0.818 -1.852 1 96.12 47 PRO B O 1
ATOM 1051 N N . TYR B 1 48 ? 5.191 -0.879 -3.283 1 95.56 48 TYR B N 1
ATOM 1052 C CA . TYR B 1 48 ? 4.75 0.032 -4.332 1 95.56 48 TYR B CA 1
ATOM 1053 C C . TYR B 1 48 ? 3.455 0.733 -3.939 1 95.56 48 TYR B C 1
ATOM 1055 O O . TYR B 1 48 ? 3.312 1.942 -4.133 1 95.56 48 TYR B O 1
ATOM 1063 N N . PHE B 1 49 ? 2.596 0.058 -3.344 1 95.62 49 PHE B N 1
ATOM 1064 C CA . PHE B 1 49 ? 1.309 0.607 -2.936 1 95.62 49 PHE B CA 1
ATOM 1065 C C . PHE B 1 49 ? 1.456 1.458 -1.68 1 95.62 49 PHE B C 1
ATOM 1067 O O . PHE B 1 49 ? 0.857 2.531 -1.576 1 95.62 49 PHE B O 1
ATOM 1074 N N . TYR B 1 50 ? 2.246 0.917 -0.818 1 95.62 50 TYR B N 1
ATOM 1075 C CA . TYR B 1 50 ? 2.525 1.65 0.411 1 95.62 50 TYR B CA 1
ATOM 1076 C C . TYR B 1 50 ? 3.148 3.008 0.106 1 95.62 50 TYR B C 1
ATOM 1078 O O . TYR B 1 50 ? 2.693 4.035 0.614 1 95.62 50 TYR B O 1
ATOM 1086 N N . ASN B 1 51 ? 4.117 3.016 -0.77 1 95.38 51 ASN B N 1
ATOM 1087 C CA . ASN B 1 51 ? 4.828 4.238 -1.129 1 95.38 51 ASN B CA 1
ATOM 1088 C C . ASN B 1 51 ? 3.93 5.207 -1.893 1 95.38 51 ASN B C 1
ATOM 1090 O O . ASN B 1 51 ? 4.043 6.422 -1.734 1 95.38 51 ASN B O 1
ATOM 1094 N N . GLN B 1 52 ? 3.117 4.715 -2.703 1 95 52 GLN B N 1
ATOM 1095 C CA . GLN B 1 52 ? 2.174 5.578 -3.406 1 95 52 GLN B CA 1
ATOM 1096 C C . GLN B 1 52 ? 1.252 6.301 -2.428 1 95 52 GLN B C 1
ATOM 1098 O O . GLN B 1 52 ? 0.981 7.492 -2.584 1 95 52 GLN B O 1
ATOM 1103 N N . ALA B 1 53 ? 0.787 5.562 -1.414 1 95.31 53 ALA B N 1
ATOM 1104 C CA . ALA B 1 53 ? -0.066 6.176 -0.4 1 95.31 53 ALA B CA 1
ATOM 1105 C C . ALA B 1 53 ? 0.677 7.277 0.349 1 95.31 53 ALA B C 1
ATOM 1107 O O . ALA B 1 53 ? 0.103 8.328 0.652 1 95.31 53 ALA B O 1
ATOM 1108 N N . LEU B 1 54 ? 1.95 7.004 0.635 1 96.5 54 LEU B N 1
ATOM 1109 C CA . LEU B 1 54 ? 2.766 8.016 1.3 1 96.5 54 LEU B CA 1
ATOM 1110 C C . LEU B 1 54 ? 2.918 9.258 0.424 1 96.5 54 LEU B C 1
ATOM 1112 O O . LEU B 1 54 ? 2.822 10.383 0.914 1 96.5 54 LEU B O 1
ATOM 1116 N N . LYS B 1 55 ? 3.156 9.062 -0.819 1 95.88 55 LYS B N 1
ATOM 1117 C CA . LYS B 1 55 ? 3.289 10.18 -1.749 1 95.88 55 LYS B CA 1
ATOM 1118 C C . LYS B 1 55 ? 1.999 10.992 -1.819 1 95.88 55 LYS B C 1
ATOM 1120 O O . LYS B 1 55 ? 2.031 12.227 -1.791 1 95.88 55 LYS B O 1
ATOM 1125 N N . ASP B 1 56 ? 0.894 10.32 -1.922 1 96.38 56 ASP B N 1
ATOM 1126 C CA . ASP B 1 56 ? -0.405 10.984 -1.941 1 96.38 56 ASP B CA 1
ATOM 1127 C C . ASP B 1 56 ? -0.638 11.773 -0.653 1 96.38 56 ASP B C 1
ATOM 1129 O O . ASP B 1 56 ? -1.111 12.906 -0.69 1 96.38 56 ASP B O 1
ATOM 1133 N N . SER B 1 57 ? -0.316 11.117 0.448 1 97.31 57 SER B N 1
ATOM 1134 C CA . SER B 1 57 ? -0.468 11.758 1.749 1 97.31 57 SER B CA 1
ATOM 1135 C C . SER B 1 57 ? 0.391 13.016 1.851 1 97.31 57 SER B C 1
ATOM 1137 O O . SER B 1 57 ? -0.059 14.039 2.361 1 97.31 57 SER B O 1
ATOM 1139 N N . ARG B 1 58 ? 1.6 12.883 1.423 1 97.69 58 ARG B N 1
ATOM 1140 C CA . ARG B 1 58 ? 2.502 14.031 1.438 1 97.69 58 ARG B CA 1
ATOM 1141 C C . ARG B 1 58 ? 1.93 15.195 0.63 1 97.69 58 ARG B C 1
ATOM 1143 O O . ARG B 1 58 ? 1.994 16.344 1.059 1 97.69 58 ARG B O 1
ATOM 1150 N N . ARG B 1 59 ? 1.39 14.883 -0.491 1 97.44 59 ARG B N 1
ATOM 1151 C CA . ARG B 1 59 ? 0.793 15.906 -1.338 1 97.44 59 ARG B CA 1
ATOM 1152 C C . ARG B 1 59 ? -0.352 16.609 -0.618 1 97.44 59 ARG B C 1
ATOM 1154 O O . ARG B 1 59 ? -0.457 17.844 -0.662 1 97.44 59 ARG B O 1
ATOM 1161 N N . VAL B 1 60 ? -1.185 15.852 0.037 1 97.5 60 VAL B N 1
ATOM 1162 C CA . VAL B 1 60 ? -2.316 16.406 0.772 1 97.5 60 VAL B CA 1
ATOM 1163 C C . VAL B 1 60 ? -1.81 17.312 1.889 1 97.5 60 VAL B C 1
ATOM 1165 O O . VAL B 1 60 ? -2.305 18.438 2.061 1 97.5 60 VAL B O 1
ATOM 1168 N N . VAL B 1 61 ? -0.828 16.875 2.602 1 97.5 61 VAL B N 1
ATOM 1169 C CA . VAL B 1 61 ? -0.273 17.641 3.719 1 97.5 61 VAL B CA 1
ATOM 1170 C C . VAL B 1 61 ? 0.337 18.938 3.209 1 97.5 61 VAL B C 1
ATOM 1172 O O . VAL B 1 61 ? 0.127 20 3.797 1 97.5 61 VAL B O 1
ATOM 1175 N N . GLU B 1 62 ? 1.07 18.812 2.168 1 98.12 62 GLU B N 1
ATOM 1176 C CA . GLU B 1 62 ? 1.689 19.984 1.577 1 98.12 62 GLU B CA 1
ATOM 1177 C C . GLU B 1 62 ? 0.638 21.016 1.168 1 98.12 62 GLU B C 1
ATOM 1179 O O . GLU B 1 62 ? 0.792 22.203 1.433 1 98.12 62 GLU B O 1
ATOM 1184 N N . GLU B 1 63 ? -0.398 20.594 0.522 1 98.19 63 GLU B N 1
ATOM 1185 C CA . GLU B 1 63 ? -1.482 21.469 0.079 1 98.19 63 GLU B CA 1
ATOM 1186 C C . GLU B 1 63 ? -2.178 22.125 1.266 1 98.19 63 GLU B C 1
ATOM 1188 O O . GLU B 1 63 ? -2.451 23.328 1.241 1 98.19 63 GLU B O 1
ATOM 1193 N N . LYS B 1 64 ? -2.441 21.391 2.301 1 97.31 64 LYS B N 1
ATOM 1194 C CA . LYS B 1 64 ? -3.115 21.922 3.482 1 97.31 64 LYS B CA 1
ATOM 1195 C C . LYS B 1 64 ? -2.209 22.891 4.25 1 97.31 64 LYS B C 1
ATOM 1197 O O . LYS B 1 64 ? -2.67 23.906 4.762 1 97.31 64 LYS B O 1
ATOM 1202 N N . ALA B 1 65 ? -0.976 22.484 4.312 1 96.88 65 ALA B N 1
ATOM 1203 C CA . ALA B 1 65 ? -0.008 23.359 4.961 1 96.88 65 ALA B CA 1
ATOM 1204 C C . ALA B 1 65 ? 0.056 24.719 4.262 1 96.88 65 ALA B C 1
ATOM 1206 O O . ALA B 1 65 ? 0.096 25.766 4.918 1 96.88 65 ALA B O 1
ATOM 1207 N N . ALA B 1 66 ? 0.07 24.672 2.918 1 97.75 66 ALA B N 1
ATOM 1208 C CA . ALA B 1 66 ? 0.069 25.922 2.139 1 97.75 66 ALA B CA 1
ATOM 1209 C C . ALA B 1 66 ? -1.188 26.734 2.414 1 97.75 66 ALA B C 1
ATOM 1211 O O . ALA B 1 66 ? -1.123 27.953 2.539 1 97.75 66 ALA B O 1
ATOM 1212 N N . ALA B 1 67 ? -2.309 26.062 2.484 1 97.5 67 ALA B N 1
ATOM 1213 C CA . ALA B 1 67 ? -3.576 26.734 2.785 1 97.5 67 ALA B CA 1
ATOM 1214 C C . ALA B 1 67 ? -3.549 27.359 4.172 1 97.5 67 ALA B C 1
ATOM 1216 O O . ALA B 1 67 ? -4.023 28.484 4.359 1 97.5 67 ALA B O 1
ATOM 1217 N N . ILE B 1 68 ? -2.99 26.672 5.148 1 95.81 68 ILE B N 1
ATOM 1218 C CA . ILE B 1 68 ? -2.857 27.188 6.508 1 95.81 68 ILE B CA 1
ATOM 1219 C C . ILE B 1 68 ? -1.987 28.438 6.508 1 95.81 68 ILE B C 1
ATOM 1221 O O . ILE B 1 68 ? -2.332 29.438 7.137 1 95.81 68 ILE B O 1
ATOM 1225 N N . GLU B 1 69 ? -0.856 28.328 5.863 1 95.88 69 GLU B N 1
ATOM 1226 C CA . GLU B 1 69 ? 0.035 29.484 5.766 1 95.88 69 GLU B CA 1
ATOM 1227 C C . GLU B 1 69 ? -0.693 30.703 5.203 1 95.88 69 GLU B C 1
ATOM 1229 O O . GLU B 1 69 ? -0.562 31.812 5.727 1 95.88 69 GLU B O 1
ATOM 1234 N N . GLU B 1 70 ? -1.472 30.547 4.133 1 96.62 70 GLU B N 1
ATOM 1235 C CA . GLU B 1 70 ? -2.24 31.625 3.516 1 96.62 70 GLU B CA 1
ATOM 1236 C C . GLU B 1 70 ? -3.25 32.219 4.496 1 96.62 70 GLU B C 1
ATOM 1238 O O . GLU B 1 70 ? -3.395 33.438 4.59 1 96.62 70 GLU B O 1
ATOM 1243 N N . GLU B 1 71 ? -3.908 31.391 5.238 1 95.75 71 GLU B N 1
ATOM 1244 C CA . GLU B 1 71 ? -4.898 31.828 6.215 1 95.75 71 GLU B CA 1
ATOM 1245 C C . GLU B 1 71 ? -4.242 32.625 7.344 1 95.75 71 GLU B C 1
ATOM 1247 O O . GLU B 1 71 ? -4.797 33.625 7.809 1 95.75 71 GLU B O 1
ATOM 1252 N N . LEU B 1 72 ? -3.096 32.25 7.738 1 94.31 72 LEU B N 1
ATOM 1253 C CA . LEU B 1 72 ? -2.361 32.938 8.773 1 94.31 72 LEU B CA 1
ATOM 1254 C C . LEU B 1 72 ? -1.901 34.312 8.273 1 94.31 72 LEU B C 1
ATOM 1256 O O . LEU B 1 72 ? -1.924 35.312 9.016 1 94.31 72 LEU B O 1
ATOM 1260 N N . PHE B 1 73 ? -1.501 34.375 7.023 1 94.56 73 PHE B N 1
ATOM 1261 C CA . PHE B 1 73 ? -1.104 35.625 6.418 1 94.56 73 PHE B CA 1
ATOM 1262 C C . PHE B 1 73 ? -2.277 36.594 6.383 1 94.56 73 PHE B C 1
ATOM 1264 O O . PHE B 1 73 ? -2.109 37.781 6.641 1 94.56 73 PHE B O 1
ATOM 1271 N N . ALA B 1 74 ? -3.441 36.094 6.055 1 93.81 74 ALA B N 1
ATOM 1272 C CA . ALA B 1 74 ? -4.648 36.906 5.969 1 93.81 74 ALA B CA 1
ATOM 1273 C C . ALA B 1 74 ? -5.02 37.469 7.332 1 93.81 74 ALA B C 1
ATOM 1275 O O . ALA B 1 74 ? -5.672 38.531 7.418 1 93.81 74 ALA B O 1
ATOM 1276 N N . LEU B 1 75 ? -4.609 36.844 8.375 1 92.56 75 LEU B N 1
ATOM 1277 C CA . LEU B 1 75 ? -4.875 37.281 9.742 1 92.56 75 LEU B CA 1
ATOM 1278 C C . LEU B 1 75 ? -3.93 38.438 10.141 1 92.56 75 LEU B C 1
ATOM 1280 O O . LEU B 1 75 ? -4.156 39.094 11.148 1 92.56 75 LEU B O 1
ATOM 1284 N N . GLU B 1 76 ? -2.836 38.594 9.453 1 90.38 76 GLU B N 1
ATOM 1285 C CA . GLU B 1 76 ? -1.863 39.625 9.773 1 90.3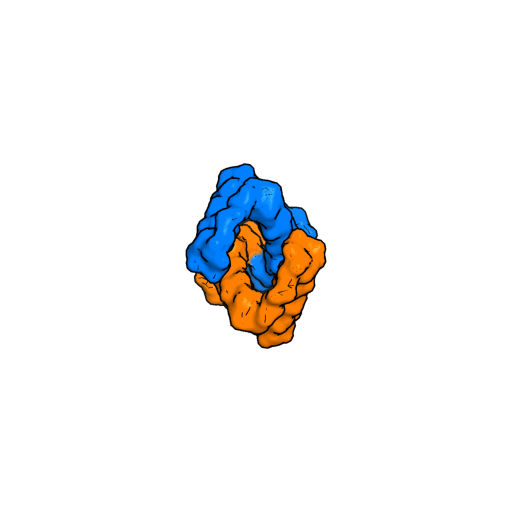8 76 GLU B CA 1
ATOM 1286 C C . GLU B 1 76 ? -2.479 41 9.625 1 90.38 76 GLU B C 1
ATOM 1288 O O . GLU B 1 76 ? -3.287 41.25 8.727 1 90.38 76 GLU B O 1
ATOM 1293 N N . ARG B 1 77 ? -2.432 42 10.766 1 86.19 77 ARG B N 1
ATOM 1294 C CA . ARG B 1 77 ? -2.904 43.375 10.758 1 86.19 77 ARG B CA 1
ATOM 1295 C C . ARG B 1 77 ? -1.89 44.312 10.094 1 86.19 77 ARG B C 1
ATOM 1297 O O . ARG B 1 77 ? -0.68 44.125 10.234 1 86.19 77 ARG B O 1
ATOM 1304 N N . ARG B 1 78 ? -2.455 45.125 9.07 1 78.31 78 ARG B N 1
ATOM 1305 C CA . ARG B 1 78 ? -1.615 46.156 8.477 1 78.31 78 ARG B CA 1
ATOM 1306 C C . ARG B 1 78 ? -1.092 47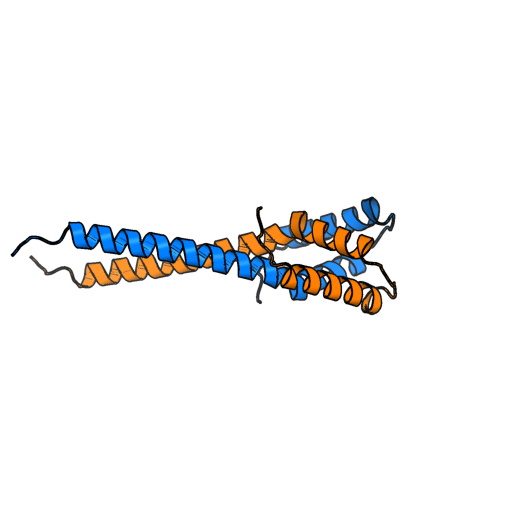.125 9.531 1 78.31 78 ARG B C 1
ATOM 1308 O O . ARG B 1 78 ? -1.847 47.594 10.398 1 78.31 78 ARG B O 1
ATOM 1315 N N . LEU B 1 79 ? 0.264 47.156 9.719 1 65 79 LEU B N 1
ATOM 1316 C CA . LEU B 1 79 ? 0.859 48.188 10.539 1 65 79 LEU B CA 1
ATOM 1317 C C . LEU B 1 79 ? 1.178 49.438 9.695 1 65 79 LEU B C 1
ATOM 1319 O O . LEU B 1 79 ? 1.447 49.312 8.492 1 65 79 LEU B O 1
#

Secondary structure (DSSP, 8-state):
------HHHHHHHHHHHHHHIIIII-----HHHHHHHHHHIIIIIHHHHHHHHHHHHHHHHHHHHHHHHHHHHHHPPP-/------HHHHHHHHHHHHHHIIIII-----HHHHHHHHHHIIIIIHHHHHHHHHHHHHHHHHHHHHHHHHHHHHTPPP-

Radius of gyration: 21.83 Å; Cα contacts (8 Å, |Δi|>4): 95; chains: 2; bounding box: 22×74×50 Å

pLDDT: mean 93.89, std 7.82, range [52.88, 98.31]

Organism: Bacillus licheniformis (strain ATCC 14580 / DSM 13 / JCM 2505 / CCUG 7422 / NBRC 12200 / NCIMB 9375 / NCTC 10341 / NRRL NRS-1264 / Gibson 46) (NCBI:txid279010)

Foldseek 3Di:
DPDDDDPVRLVVQLVVQQVCCCPPVVDGDDSVVSVVVVVCCVPPVVVVVVVVVVVVVVVVVVVVVVVVVVVVVVVDDDD/DPDDDDPVRLVVQLVVQQVCCCPPVVDGDDSVVSVVVVVCCVPPVVVVVVVVVVVVVVVVVVVVVVVVVVVVVVVDDDD

Sequence (158 aa):
MFIKLTQEEKQAIIDEIKRFYVEERGEEVGDIAAIQMFEFVKEKLGPYFYNQALKDSRRVVEEKAAAIEEELFALERRLMFIKLTQEEKQAIIDEIKRFYVEERGEEVGDIAAIQMFEFVKEKLGPYFYNQALKDSRRVVEEKAAAIEEELFALERRL

Solvent-accessible surface area (backbone atoms only — not comparable to full-atom values): 8877 Å² total; per-residue (Å²): 129,90,76,86,68,52,72,68,54,49,51,50,49,36,52,51,46,34,50,45,34,38,74,74,66,71,36,90,62,56,70,66,59,26,47,52,51,47,52,47,38,56,70,66,49,31,52,59,34,21,49,47,29,45,52,52,48,49,51,50,50,51,53,50,51,52,52,49,53,50,54,55,56,68,66,56,76,91,125,131,92,77,85,66,51,72,68,54,50,51,50,49,36,51,52,47,37,50,45,34,39,74,74,65,71,35,90,62,56,68,67,60,26,47,51,51,47,51,47,39,58,69,67,49,30,52,59,34,22,48,47,30,44,52,53,48,49,52,51,51,52,52,50,50,51,51,49,52,52,53,55,56,68,66,58,76,90,127